Protein AF-A0A2V6Q834-F1 (afdb_monomer_lite)

pLDDT: mean 71.5, std 16.82, range [34.59, 91.31]

Sequence (91 aa):
MVTRFGLIFAVLLLAPTAASARNGNECSKLPASALRPRPCNPQAECLRLISKNVPEKERAARQRDCQNQPTSGTCYGPEAYNPQEECKKKR

Radius of gyration: 19.6 Å; chains: 1; bounding box: 29×50×52 Å

Structure (mmCIF, N/CA/C/O backbone):
data_AF-A0A2V6Q834-F1
#
_entry.id   AF-A0A2V6Q834-F1
#
loop_
_atom_site.group_PDB
_atom_site.id
_atom_site.type_symbol
_atom_site.label_atom_id
_atom_site.label_alt_id
_atom_site.label_comp_id
_atom_site.label_asym_id
_atom_site.label_entity_id
_atom_site.label_seq_id
_atom_site.pdbx_PDB_ins_code
_atom_site.Cartn_x
_atom_site.Cartn_y
_atom_site.Cartn_z
_atom_site.occupancy
_atom_site.B_iso_or_equiv
_atom_site.auth_seq_id
_atom_site.auth_comp_id
_atom_site.auth_asym_id
_atom_site.auth_atom_id
_atom_site.pdbx_PDB_model_num
ATOM 1 N N . MET A 1 1 ? -5.647 45.605 14.066 1.00 34.59 1 MET A N 1
ATOM 2 C CA . MET A 1 1 ? -6.425 44.914 13.014 1.00 34.59 1 MET A CA 1
ATOM 3 C C . MET A 1 1 ? -5.463 43.998 12.260 1.00 34.59 1 MET A C 1
ATOM 5 O O . MET A 1 1 ? -4.534 44.518 11.669 1.00 34.59 1 MET A O 1
ATOM 9 N N . VAL A 1 2 ? -5.369 42.701 12.598 1.00 37.91 2 VAL A N 1
ATOM 10 C CA . VAL A 1 2 ? -5.965 41.539 11.873 1.00 37.91 2 VAL A CA 1
ATOM 11 C C . VAL A 1 2 ? -5.875 41.711 10.337 1.00 37.91 2 VAL A C 1
ATOM 13 O O . VAL A 1 2 ? -6.396 42.691 9.835 1.00 37.91 2 VAL A O 1
ATOM 16 N N . THR A 1 3 ? -5.282 40.837 9.508 1.00 43.31 3 THR A N 1
ATOM 17 C CA . THR A 1 3 ? -5.157 39.372 9.609 1.00 43.31 3 THR A CA 1
ATOM 18 C C . THR A 1 3 ? -4.224 38.818 8.504 1.00 43.31 3 THR A C 1
ATOM 20 O O . THR A 1 3 ? -4.340 39.221 7.357 1.00 43.31 3 THR A O 1
ATOM 23 N N . ARG A 1 4 ? -3.409 37.815 8.869 1.00 50.69 4 ARG A N 1
ATOM 24 C CA . ARG A 1 4 ? -3.066 36.571 8.131 1.00 50.69 4 ARG A CA 1
ATOM 25 C C . ARG A 1 4 ? -2.253 36.589 6.823 1.00 50.69 4 ARG A C 1
ATOM 27 O O . ARG A 1 4 ? -2.766 36.780 5.730 1.00 50.69 4 ARG A O 1
ATOM 34 N N . PHE A 1 5 ? -1.010 36.117 6.985 1.00 55.19 5 PHE A N 1
ATOM 35 C CA . PHE A 1 5 ? -0.324 35.178 6.089 1.00 55.19 5 PHE A CA 1
ATOM 36 C C . PHE A 1 5 ? -1.298 34.171 5.451 1.00 55.19 5 PHE A C 1
ATOM 38 O O . PHE A 1 5 ? -1.971 33.424 6.164 1.00 55.19 5 PHE A O 1
ATOM 45 N N . GLY A 1 6 ? -1.330 34.124 4.119 1.00 44.16 6 GLY A N 1
ATOM 46 C CA . GLY A 1 6 ? -2.095 33.159 3.334 1.00 44.16 6 GLY A CA 1
ATOM 47 C C . GLY A 1 6 ? -1.211 32.500 2.282 1.00 44.16 6 GLY A C 1
ATOM 48 O O . GLY A 1 6 ? -1.157 32.946 1.143 1.00 44.16 6 GLY A O 1
ATOM 49 N N . LEU A 1 7 ? -0.509 31.441 2.690 1.00 53.34 7 LEU A N 1
ATOM 50 C CA . LEU A 1 7 ? 0.021 30.400 1.809 1.00 53.34 7 LEU A CA 1
ATOM 51 C C . LEU A 1 7 ? -1.124 29.869 0.936 1.00 53.34 7 LEU A C 1
ATOM 53 O O . LEU A 1 7 ? -2.031 29.228 1.463 1.00 53.34 7 LEU A O 1
ATOM 57 N N . ILE A 1 8 ? -1.078 30.083 -0.379 1.00 53.59 8 ILE A N 1
ATOM 58 C CA . ILE A 1 8 ? -1.901 29.310 -1.314 1.00 53.59 8 ILE A CA 1
ATOM 59 C C . ILE A 1 8 ? -0.970 28.405 -2.110 1.00 53.59 8 ILE A C 1
ATOM 61 O O . ILE A 1 8 ? -0.363 28.779 -3.110 1.00 53.59 8 ILE A O 1
ATOM 65 N N . PHE A 1 9 ? -0.853 27.195 -1.574 1.00 45.50 9 PHE A N 1
ATOM 66 C CA . PHE A 1 9 ? -0.395 25.985 -2.236 1.00 45.50 9 PHE A CA 1
ATOM 67 C C . PHE A 1 9 ? -1.216 25.774 -3.520 1.00 45.50 9 PHE A C 1
ATOM 69 O O . PHE A 1 9 ? -2.351 25.304 -3.472 1.00 45.50 9 PHE A O 1
ATOM 76 N N . ALA A 1 10 ? -0.655 26.114 -4.678 1.00 47.97 10 ALA A N 1
ATOM 77 C CA . ALA A 1 10 ? -1.196 25.690 -5.964 1.00 47.97 10 ALA A CA 1
ATOM 78 C C . ALA A 1 10 ? -0.661 24.283 -6.285 1.00 47.97 10 ALA A C 1
ATOM 80 O O . ALA A 1 10 ? 0.310 24.121 -7.017 1.00 47.97 10 ALA A O 1
ATOM 81 N N . VAL A 1 11 ? -1.273 23.257 -5.687 1.00 56.78 11 VAL A N 1
ATOM 82 C CA . VAL A 1 11 ? -1.085 21.848 -6.074 1.00 56.78 11 VAL A CA 1
ATOM 83 C C . VAL A 1 11 ? -2.347 21.394 -6.792 1.00 56.78 11 VAL A C 1
ATOM 85 O O . VAL A 1 11 ? -3.300 20.974 -6.153 1.00 56.78 11 VAL A O 1
ATOM 88 N N . LEU A 1 12 ? -2.353 21.518 -8.117 1.00 48.41 12 LEU A N 1
ATOM 89 C CA . LEU A 1 12 ? -3.353 21.015 -9.068 1.00 48.41 12 LEU A CA 1
ATOM 90 C C . LEU A 1 12 ? -2.600 21.003 -10.417 1.00 48.41 12 LEU A C 1
ATOM 92 O O . LEU A 1 12 ? -2.208 22.062 -10.884 1.00 48.41 12 LEU A O 1
ATOM 96 N N . LEU A 1 13 ? -2.246 19.896 -11.072 1.00 43.97 13 LEU A N 1
ATOM 97 C CA . LEU A 1 13 ? -2.951 18.638 -11.286 1.00 43.97 13 LEU A CA 1
ATOM 98 C C . LEU A 1 13 ? -1.927 17.526 -11.593 1.00 43.97 13 LEU A C 1
ATOM 100 O O . LEU A 1 13 ? -1.207 17.610 -12.587 1.00 43.97 13 LEU A O 1
ATOM 104 N N . LEU A 1 14 ? -1.899 16.447 -10.802 1.00 44.09 14 LEU A N 1
ATOM 105 C CA . LEU A 1 14 ? -1.352 15.175 -11.282 1.00 44.09 14 LEU A CA 1
ATOM 106 C C . LEU A 1 14 ? -2.381 14.556 -12.235 1.00 44.09 14 LEU A C 1
ATOM 108 O O . LEU A 1 14 ? -3.280 13.834 -11.811 1.00 44.09 14 LEU A O 1
ATOM 112 N N . ALA A 1 15 ? -2.257 14.857 -13.524 1.00 39.22 15 ALA A N 1
ATOM 113 C CA . ALA A 1 15 ? -2.901 14.076 -14.569 1.00 39.22 15 ALA A CA 1
ATOM 114 C C . ALA A 1 15 ? -2.101 12.772 -14.756 1.00 39.22 15 ALA A C 1
ATOM 116 O O . ALA A 1 15 ? -0.923 12.841 -15.116 1.00 39.22 15 ALA A O 1
ATOM 117 N N . PRO A 1 16 ? -2.684 11.578 -14.541 1.00 43.97 16 PRO A N 1
ATOM 118 C CA . PRO A 1 16 ? -2.041 10.342 -14.938 1.00 43.97 16 PRO A CA 1
ATOM 119 C C . PRO A 1 16 ? -2.271 10.191 -16.440 1.00 43.97 16 PRO A C 1
ATOM 121 O O . PRO A 1 16 ? -3.187 9.498 -16.876 1.00 43.97 16 PRO A O 1
ATOM 124 N N . THR A 1 17 ? -1.460 10.852 -17.262 1.00 41.22 17 THR A N 1
ATOM 125 C CA . THR A 1 17 ? -1.395 10.516 -18.686 1.00 41.22 17 THR A CA 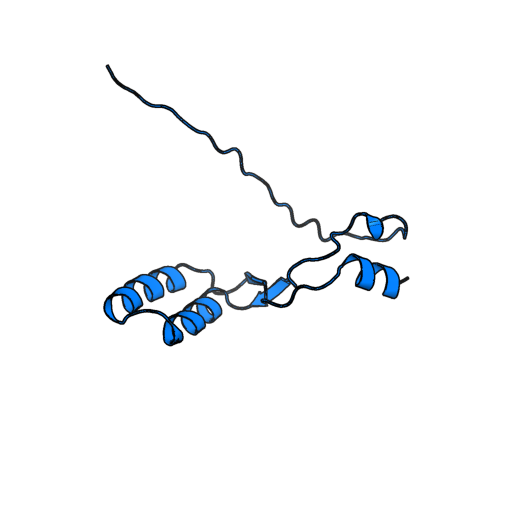1
ATOM 126 C C . THR A 1 17 ? -0.607 9.218 -18.838 1.00 41.22 17 THR A C 1
ATOM 128 O O . THR A 1 17 ? 0.529 9.172 -19.298 1.00 41.22 17 THR A O 1
ATOM 131 N N . ALA A 1 18 ? -1.243 8.114 -18.447 1.00 47.81 18 ALA A N 1
ATOM 132 C CA . ALA A 1 18 ? -0.907 6.788 -18.935 1.00 47.81 18 ALA A CA 1
ATOM 133 C C . ALA A 1 18 ? -1.328 6.712 -20.412 1.00 47.81 18 ALA A C 1
ATOM 135 O O . ALA A 1 18 ? -2.343 6.118 -20.758 1.00 47.81 18 ALA A O 1
ATOM 136 N N . ALA A 1 19 ? -0.581 7.383 -21.285 1.00 44.31 19 ALA A N 1
ATOM 137 C CA . ALA A 1 19 ? -0.818 7.363 -22.717 1.00 44.31 19 ALA A CA 1
ATOM 138 C C . ALA A 1 19 ? 0.519 7.266 -23.459 1.00 44.31 19 ALA A C 1
ATOM 140 O O . ALA A 1 19 ? 1.233 8.244 -23.637 1.00 44.31 19 ALA A O 1
ATOM 141 N N . SER A 1 20 ? 0.803 6.046 -23.920 1.00 42.44 20 SER A N 1
ATOM 142 C CA . SER A 1 20 ? 1.519 5.775 -25.170 1.00 42.44 20 SER A CA 1
ATOM 143 C C . SER A 1 20 ? 2.999 6.177 -25.255 1.00 42.44 20 SER A C 1
ATOM 145 O O . SER A 1 20 ? 3.376 7.018 -26.065 1.00 42.44 20 SER A O 1
ATOM 147 N N . ALA A 1 21 ? 3.883 5.460 -24.554 1.00 44.62 21 ALA A N 1
ATOM 148 C CA . ALA A 1 21 ? 5.296 5.406 -24.940 1.00 44.62 21 ALA A CA 1
ATOM 149 C C . ALA A 1 21 ? 5.452 4.505 -26.185 1.00 44.62 21 ALA A C 1
ATOM 151 O O . ALA A 1 21 ? 5.656 3.299 -26.071 1.00 44.62 21 ALA A O 1
ATOM 152 N N . ARG A 1 22 ? 5.285 5.083 -27.384 1.00 49.16 22 ARG A N 1
ATOM 153 C CA . ARG A 1 22 ? 5.361 4.372 -28.681 1.00 49.16 22 ARG A CA 1
ATOM 154 C C . ARG A 1 22 ? 6.616 4.713 -29.505 1.00 49.16 22 ARG A C 1
ATOM 156 O O . ARG A 1 22 ? 6.782 4.186 -30.595 1.00 49.16 22 ARG A O 1
ATOM 163 N N . ASN A 1 23 ? 7.532 5.532 -28.979 1.00 47.22 23 ASN A N 1
ATOM 164 C CA . ASN A 1 23 ? 8.796 5.883 -29.637 1.00 47.22 23 ASN A CA 1
ATOM 165 C C . ASN A 1 23 ? 9.970 5.573 -28.707 1.00 47.22 23 ASN A C 1
ATOM 167 O O . ASN A 1 23 ? 10.055 6.106 -27.609 1.00 47.22 23 ASN A O 1
ATOM 171 N N . GLY A 1 24 ? 10.914 4.725 -29.112 1.00 50.50 24 GLY A N 1
ATOM 172 C CA . GLY A 1 24 ? 11.948 4.240 -28.190 1.00 50.50 24 GLY A CA 1
ATOM 173 C C . GLY A 1 24 ? 13.086 5.212 -27.837 1.00 50.50 24 GLY A C 1
ATOM 174 O O . GLY A 1 24 ? 14.149 4.758 -27.432 1.00 50.50 24 GLY A O 1
ATOM 175 N N . ASN A 1 25 ? 12.862 6.524 -27.955 1.00 57.81 25 ASN A N 1
ATOM 176 C CA . ASN A 1 25 ? 13.627 7.561 -27.245 1.00 57.81 25 ASN A CA 1
ATOM 177 C C . ASN A 1 25 ? 12.890 8.057 -25.975 1.00 57.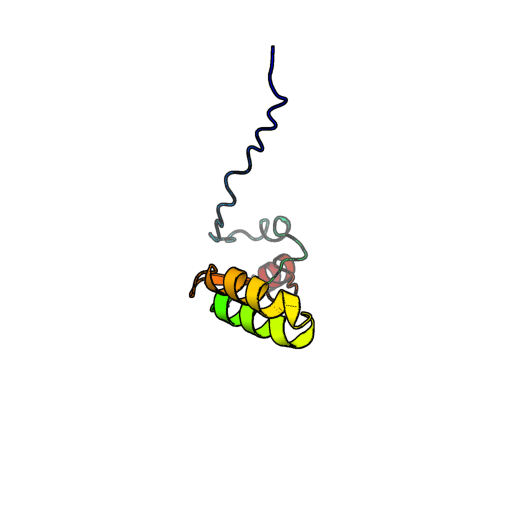81 25 ASN A C 1
ATOM 179 O O . ASN A 1 25 ? 13.411 8.846 -25.195 1.00 57.81 25 ASN A O 1
ATOM 183 N N . GLU A 1 26 ? 11.658 7.593 -25.753 1.00 66.12 26 GLU A N 1
ATOM 184 C CA . GLU A 1 26 ? 10.786 8.016 -24.651 1.00 66.12 26 GLU A CA 1
ATOM 185 C C . GLU A 1 26 ? 11.019 7.181 -23.383 1.00 66.12 26 GLU A C 1
ATOM 187 O O . GLU A 1 26 ? 10.714 7.637 -22.285 1.00 66.12 26 GLU A O 1
ATOM 192 N N . CYS A 1 27 ? 11.620 5.987 -23.500 1.00 70.56 27 CYS A N 1
ATOM 193 C CA . CYS A 1 27 ? 11.920 5.146 -22.338 1.00 70.56 27 CYS A CA 1
ATOM 194 C C . CYS A 1 27 ? 12.901 5.828 -21.371 1.00 70.56 27 CYS A C 1
ATOM 196 O O . CYS A 1 27 ? 12.750 5.685 -20.165 1.00 70.56 27 CYS A O 1
ATOM 198 N N . SER A 1 28 ? 13.860 6.615 -21.876 1.00 73.06 28 SER A N 1
ATOM 199 C CA . SER A 1 28 ? 14.814 7.373 -21.049 1.00 73.06 28 SER A CA 1
ATOM 200 C C . SER A 1 28 ? 14.170 8.538 -20.288 1.00 73.06 28 SER A C 1
ATOM 202 O O . SER A 1 28 ? 14.777 9.065 -19.361 1.00 73.06 28 SER A O 1
ATOM 204 N N . LYS A 1 29 ? 12.949 8.946 -20.667 1.00 77.62 29 LYS A N 1
ATOM 205 C CA . LYS A 1 29 ? 12.178 9.996 -19.981 1.00 77.62 29 LYS A CA 1
ATOM 206 C C . LYS A 1 29 ? 11.325 9.456 -18.832 1.00 77.62 29 LYS A C 1
ATOM 208 O O . LYS A 1 29 ? 10.804 10.241 -18.045 1.00 77.62 29 LYS A O 1
ATOM 213 N N . LEU A 1 30 ? 11.153 8.137 -18.738 1.00 75.25 30 LEU A N 1
ATOM 214 C CA . LEU A 1 30 ? 10.446 7.524 -17.619 1.00 75.25 30 LEU A CA 1
ATOM 215 C C . LEU A 1 30 ? 11.329 7.556 -16.362 1.00 75.25 30 LEU A C 1
ATOM 217 O O . LEU A 1 30 ? 12.550 7.529 -16.485 1.00 75.25 30 LEU A O 1
ATOM 221 N N . PRO A 1 31 ? 10.770 7.596 -15.145 1.00 75.75 31 PRO A N 1
ATOM 222 C CA . PRO A 1 31 ? 11.579 7.488 -13.936 1.00 75.75 31 PRO A CA 1
ATOM 223 C C . PRO A 1 31 ? 12.211 6.093 -13.830 1.00 75.75 31 PRO A C 1
ATOM 225 O O . PRO A 1 31 ? 11.581 5.090 -14.164 1.00 75.75 31 PRO A O 1
ATOM 228 N N . ALA A 1 32 ? 13.452 6.021 -13.342 1.00 72.19 32 ALA A N 1
ATOM 229 C CA . ALA A 1 32 ? 14.163 4.753 -13.128 1.00 72.19 32 ALA A CA 1
ATOM 230 C C . ALA A 1 32 ? 13.585 3.922 -11.963 1.00 72.19 32 ALA A C 1
ATOM 232 O O . ALA A 1 32 ? 13.848 2.727 -11.872 1.00 72.19 32 ALA A O 1
ATOM 233 N N . SER A 1 33 ? 12.763 4.539 -11.106 1.00 72.56 33 SER A N 1
ATOM 234 C CA . SER A 1 33 ? 12.041 3.880 -10.015 1.00 72.56 33 SER A CA 1
ATOM 235 C C . SER A 1 33 ? 10.666 4.521 -9.832 1.00 72.56 33 SER A C 1
ATOM 237 O O . SER A 1 33 ? 10.562 5.738 -9.690 1.00 72.56 33 SER A O 1
ATOM 239 N N . ALA A 1 34 ? 9.611 3.710 -9.808 1.00 75.62 34 ALA A N 1
ATOM 240 C CA . ALA A 1 34 ? 8.245 4.132 -9.502 1.00 75.62 34 ALA A CA 1
ATOM 241 C C . ALA A 1 34 ? 7.519 3.045 -8.703 1.00 75.62 34 ALA A C 1
ATOM 243 O O . ALA A 1 34 ? 7.861 1.873 -8.808 1.00 75.62 34 ALA A O 1
ATOM 244 N N . LEU A 1 35 ? 6.498 3.401 -7.924 1.00 76.69 35 LEU A N 1
ATOM 245 C CA . LEU A 1 35 ? 5.658 2.410 -7.242 1.00 76.69 35 LEU A CA 1
ATOM 246 C C . LEU A 1 35 ? 4.626 1.857 -8.221 1.00 76.69 35 LEU A C 1
ATOM 248 O O . LEU A 1 35 ? 4.018 2.620 -8.976 1.00 76.69 35 LEU A O 1
ATOM 252 N N . ARG A 1 36 ? 4.421 0.536 -8.227 1.00 74.62 36 ARG A N 1
ATOM 253 C CA . ARG A 1 36 ? 3.494 -0.087 -9.178 1.00 74.62 36 ARG A CA 1
ATOM 254 C C . ARG A 1 36 ? 2.044 0.203 -8.765 1.00 74.62 36 ARG A C 1
ATOM 256 O O . ARG A 1 36 ? 1.640 -0.239 -7.684 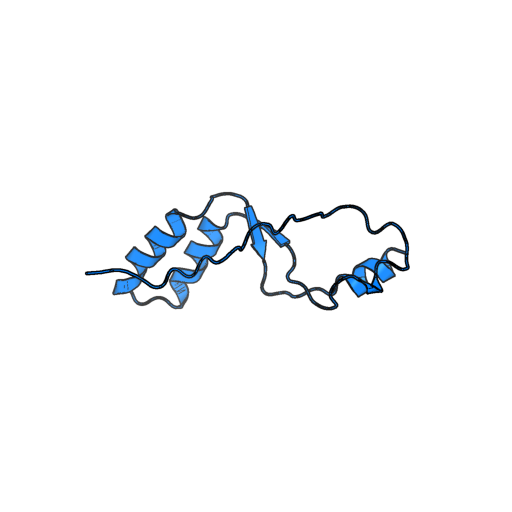1.00 74.62 36 ARG A O 1
ATOM 263 N N . PRO A 1 37 ? 1.255 0.917 -9.592 1.00 79.81 37 PRO A N 1
ATOM 264 C CA . PRO A 1 37 ? -0.160 1.098 -9.317 1.00 79.81 37 PRO A CA 1
ATOM 265 C C . PRO A 1 37 ? -0.877 -0.239 -9.504 1.00 79.81 37 PRO A C 1
ATOM 267 O O . PRO A 1 37 ? -0.682 -0.920 -10.512 1.00 79.81 37 PRO A O 1
ATOM 270 N N . ARG A 1 38 ? -1.722 -0.614 -8.545 1.00 80.81 38 ARG A N 1
ATOM 271 C CA . ARG A 1 38 ? -2.581 -1.795 -8.648 1.00 80.81 38 ARG A CA 1
ATOM 272 C C . ARG A 1 38 ? -4.022 -1.449 -8.277 1.00 80.81 38 ARG A C 1
ATOM 274 O O . ARG A 1 38 ? -4.214 -0.685 -7.327 1.00 80.81 38 ARG A O 1
ATOM 281 N N . PRO A 1 39 ? -5.025 -2.008 -8.978 1.00 83.94 39 PRO A N 1
ATOM 282 C CA . PRO A 1 39 ? -6.407 -1.873 -8.550 1.00 83.94 39 PRO A CA 1
ATOM 283 C C . PRO A 1 39 ? -6.552 -2.518 -7.173 1.00 83.94 39 PRO A C 1
ATOM 285 O O . PRO A 1 39 ? -6.111 -3.647 -6.946 1.00 83.94 39 PRO A O 1
ATOM 288 N N . CYS A 1 40 ? -7.121 -1.780 -6.233 1.00 85.00 40 CYS A N 1
ATOM 289 C CA . CYS A 1 40 ? -7.312 -2.240 -4.868 1.00 85.00 40 CYS A CA 1
ATOM 290 C C . CYS A 1 40 ? -8.560 -1.598 -4.257 1.00 85.00 40 C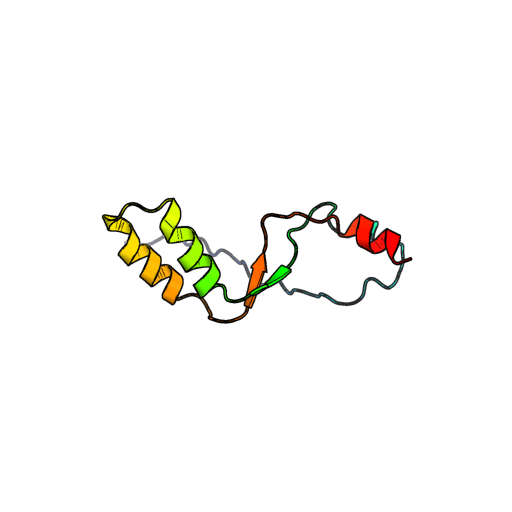YS A C 1
ATOM 292 O O . CYS A 1 40 ? -9.173 -0.700 -4.838 1.00 85.00 40 CYS A O 1
ATOM 294 N N . ASN A 1 41 ? -8.881 -2.028 -3.040 1.00 91.31 41 ASN A N 1
ATOM 295 C CA . ASN A 1 41 ? -9.766 -1.313 -2.135 1.00 91.31 41 ASN A CA 1
ATOM 296 C C . ASN A 1 41 ? -8.896 -0.564 -1.098 1.00 91.31 41 ASN A C 1
ATOM 298 O O . ASN A 1 41 ? -8.403 -1.207 -0.163 1.00 91.31 41 ASN A O 1
ATOM 302 N N . PRO A 1 42 ? -8.669 0.760 -1.258 1.00 88.50 42 PRO A N 1
ATOM 303 C CA . PRO A 1 42 ? -7.852 1.551 -0.335 1.00 88.50 42 PRO A CA 1
ATOM 304 C C . PRO A 1 42 ? -8.334 1.487 1.114 1.00 88.50 42 PRO A C 1
ATOM 306 O O . PRO A 1 42 ? -7.517 1.364 2.026 1.00 88.50 42 PRO A O 1
ATOM 309 N N . GLN A 1 43 ? -9.651 1.495 1.335 1.00 90.50 43 GLN A N 1
ATOM 310 C CA . GLN A 1 43 ? -10.237 1.329 2.664 1.00 90.50 43 GLN A CA 1
ATOM 311 C C . GLN A 1 43 ? -9.842 -0.011 3.301 1.00 90.50 43 GLN A C 1
ATOM 313 O O . GLN A 1 43 ? -9.405 -0.040 4.453 1.00 90.50 43 GLN A O 1
ATOM 318 N N . ALA A 1 44 ? -9.944 -1.120 2.567 1.00 88.69 44 ALA A N 1
ATOM 319 C CA . ALA A 1 44 ? -9.571 -2.440 3.079 1.00 88.69 44 ALA A CA 1
ATOM 320 C C . ALA A 1 44 ? -8.058 -2.558 3.342 1.00 88.69 44 ALA A C 1
ATOM 322 O O . ALA A 1 44 ? -7.653 -3.103 4.370 1.00 88.69 44 ALA A O 1
ATOM 323 N N . GLU A 1 45 ? -7.223 -2.012 2.452 1.00 86.12 45 GLU A N 1
ATOM 324 C CA . GLU A 1 45 ? -5.761 -1.980 2.614 1.00 86.12 45 GLU A CA 1
ATOM 325 C C . GLU A 1 45 ? -5.373 -1.170 3.868 1.00 86.12 45 GLU A C 1
ATOM 327 O O . GLU A 1 45 ? -4.564 -1.623 4.679 1.00 86.12 45 GLU A O 1
ATOM 332 N N . CYS A 1 46 ? -6.024 -0.023 4.086 1.00 86.75 46 CYS A N 1
ATOM 333 C CA . CYS A 1 46 ? -5.848 0.831 5.261 1.00 86.75 46 CYS A CA 1
ATOM 334 C C . CYS A 1 46 ? -6.244 0.108 6.560 1.00 86.75 46 CYS A C 1
ATOM 336 O O . CYS A 1 46 ? -5.453 0.041 7.505 1.00 86.75 46 CYS A O 1
ATOM 338 N N . LEU A 1 47 ? -7.426 -0.520 6.594 1.00 88.31 47 LEU A N 1
ATOM 339 C CA . LEU A 1 47 ? -7.894 -1.285 7.757 1.00 88.31 47 LEU A CA 1
ATOM 340 C C . LEU A 1 47 ? -6.962 -2.460 8.093 1.00 88.31 47 LEU A C 1
ATOM 342 O O . LEU A 1 47 ? -6.723 -2.737 9.270 1.00 88.31 47 LEU A O 1
ATOM 346 N N . ARG A 1 48 ? -6.381 -3.115 7.078 1.00 85.19 48 ARG A N 1
ATOM 347 C CA . ARG A 1 48 ? -5.416 -4.212 7.256 1.00 85.19 48 ARG A CA 1
ATOM 348 C C . ARG A 1 48 ? -4.132 -3.765 7.963 1.00 85.19 48 ARG A C 1
ATOM 350 O O . ARG A 1 48 ? -3.515 -4.569 8.656 1.00 85.19 48 ARG A O 1
ATOM 357 N N . LEU A 1 49 ? -3.721 -2.507 7.794 1.00 81.00 49 LEU A N 1
ATOM 358 C CA . LEU A 1 49 ? -2.483 -1.965 8.369 1.00 81.00 49 LEU A CA 1
ATOM 359 C C . LEU A 1 49 ? -2.641 -1.512 9.828 1.00 81.00 49 LEU A C 1
ATOM 361 O O . LEU A 1 49 ? -1.662 -1.507 10.576 1.00 81.00 49 LEU A O 1
ATOM 365 N N . ILE A 1 50 ? -3.864 -1.186 10.258 1.00 82.88 50 ILE A N 1
ATOM 366 C CA . ILE A 1 50 ? -4.145 -0.709 11.621 1.00 82.88 50 ILE A CA 1
ATOM 367 C C . ILE A 1 50 ? -3.875 -1.788 12.675 1.00 82.88 50 ILE A C 1
ATOM 369 O O . ILE A 1 50 ? -3.412 -1.481 13.772 1.00 82.88 50 ILE A O 1
ATOM 373 N N . SER A 1 51 ? -4.140 -3.056 12.358 1.00 69.38 51 SER A N 1
ATOM 374 C CA . SER A 1 51 ? -4.103 -4.147 13.340 1.00 69.38 51 SER A CA 1
ATOM 375 C C . SER A 1 51 ? -2.706 -4.484 13.864 1.00 69.38 51 SER A C 1
ATOM 377 O O . SER A 1 51 ? -2.604 -5.073 14.936 1.00 69.38 51 SER A O 1
ATOM 379 N N . LYS A 1 52 ? -1.634 -4.114 13.147 1.00 67.38 52 LYS A N 1
ATOM 380 C CA . LYS A 1 52 ? -0.263 -4.496 13.521 1.00 67.38 52 LYS A CA 1
ATOM 381 C C . LYS A 1 52 ? 0.486 -3.473 14.374 1.00 67.38 52 LYS A C 1
ATOM 383 O O . LYS A 1 52 ? 1.375 -3.884 15.106 1.00 67.38 52 LYS A O 1
ATOM 388 N N . ASN A 1 53 ? 0.167 -2.179 14.282 1.00 69.38 53 ASN A N 1
ATOM 389 C CA . ASN A 1 53 ? 1.034 -1.122 14.833 1.00 69.38 53 ASN A CA 1
ATOM 390 C C . ASN A 1 53 ? 0.295 0.017 15.554 1.00 69.38 53 ASN A C 1
ATOM 392 O O . ASN A 1 53 ? 0.937 0.978 15.972 1.00 69.38 53 ASN A O 1
ATOM 396 N N . VAL A 1 54 ? -1.036 -0.039 15.680 1.00 80.38 54 VAL A N 1
ATOM 397 C CA . VAL A 1 54 ? -1.811 1.073 16.253 1.00 80.38 54 VAL A CA 1
ATOM 398 C C . VAL A 1 54 ? -2.234 0.746 17.688 1.00 80.38 54 VAL A C 1
ATOM 400 O O . VAL A 1 54 ? -2.894 -0.275 17.902 1.00 80.38 54 VAL A O 1
ATOM 403 N N . PRO A 1 55 ? -1.904 1.599 18.677 1.00 85.81 55 PRO A N 1
ATOM 404 C CA . PRO A 1 55 ? -2.335 1.395 20.054 1.00 85.81 55 PRO A CA 1
ATOM 405 C C . PRO A 1 55 ? -3.863 1.429 20.149 1.00 85.81 55 PRO A C 1
ATOM 407 O O . PRO A 1 55 ? -4.531 2.189 19.448 1.00 85.81 55 PRO A O 1
ATOM 410 N N . GLU A 1 56 ? -4.427 0.619 21.046 1.00 80.44 56 GLU A N 1
ATOM 411 C CA . GLU A 1 56 ? -5.875 0.391 21.144 1.00 80.44 56 GLU A CA 1
ATOM 412 C C . GLU A 1 56 ? -6.699 1.688 21.221 1.00 80.44 56 GLU A C 1
ATOM 414 O O . GLU A 1 56 ? -7.713 1.819 20.533 1.00 80.44 56 GLU A O 1
ATOM 419 N N . LYS A 1 57 ? -6.201 2.675 21.974 1.00 84.94 57 LYS A N 1
ATOM 420 C CA . LYS A 1 57 ? -6.809 4.004 22.138 1.00 84.94 57 LYS A CA 1
ATOM 421 C C . LYS A 1 57 ? -6.904 4.822 20.840 1.00 84.94 57 LYS A C 1
ATOM 423 O O . LYS A 1 57 ? -7.792 5.655 20.708 1.00 84.94 57 LYS A O 1
ATOM 428 N N . GLU A 1 58 ? -6.018 4.584 19.873 1.00 84.31 58 GLU A N 1
ATOM 429 C CA . GLU A 1 58 ? -6.001 5.275 18.572 1.00 84.31 58 GLU A CA 1
ATOM 430 C C . GLU A 1 58 ? -6.650 4.446 17.461 1.00 84.31 58 GLU A C 1
ATOM 432 O O . GLU A 1 58 ? -7.004 4.968 16.405 1.00 84.31 58 GLU A O 1
ATOM 437 N N . ARG A 1 59 ? -6.857 3.151 17.704 1.00 86.00 59 ARG A N 1
ATOM 438 C CA . ARG A 1 59 ? -7.373 2.193 16.726 1.00 86.00 59 ARG A CA 1
ATOM 439 C C . ARG A 1 59 ? -8.744 2.598 16.186 1.00 86.00 59 ARG A C 1
ATOM 441 O O . ARG A 1 59 ? -8.949 2.551 14.979 1.00 86.00 59 ARG A O 1
ATOM 448 N N . ALA A 1 60 ? -9.645 3.066 17.052 1.00 86.88 60 ALA A N 1
ATOM 449 C CA . ALA A 1 60 ? -10.974 3.530 16.650 1.00 86.88 60 ALA A CA 1
ATOM 450 C C . ALA A 1 60 ? -10.922 4.811 15.797 1.00 86.88 60 ALA A C 1
ATOM 452 O O . ALA A 1 60 ? -11.670 4.945 14.831 1.00 86.88 60 ALA A O 1
ATOM 453 N N . ALA A 1 61 ? -10.022 5.746 16.123 1.00 87.94 61 ALA A N 1
ATOM 454 C CA . ALA A 1 61 ? -9.825 6.954 15.326 1.00 87.94 61 ALA A CA 1
ATOM 455 C C . ALA A 1 61 ? -9.285 6.600 13.934 1.00 87.94 61 ALA A C 1
ATOM 457 O O . ALA A 1 61 ? -9.896 6.959 12.933 1.00 87.94 61 ALA A O 1
ATOM 458 N N . ARG A 1 62 ? -8.239 5.768 13.877 1.00 88.00 62 ARG A N 1
ATOM 459 C CA . ARG A 1 62 ? -7.653 5.300 12.616 1.00 88.00 62 ARG A CA 1
ATOM 460 C C . ARG A 1 62 ? -8.630 4.476 11.782 1.00 88.00 62 ARG A C 1
ATOM 462 O O . ARG A 1 62 ? -8.643 4.603 10.564 1.00 88.00 62 ARG A O 1
ATOM 469 N N . GLN A 1 63 ? -9.475 3.658 12.409 1.00 89.56 63 GLN A N 1
ATOM 470 C CA . GLN A 1 63 ? -10.524 2.925 11.696 1.00 89.56 63 GLN A CA 1
ATOM 471 C C . GLN A 1 63 ? -11.509 3.878 11.019 1.00 89.56 63 GLN A C 1
ATOM 473 O O . GLN A 1 63 ? -11.870 3.633 9.872 1.00 89.56 63 GLN A O 1
ATOM 478 N N . ARG A 1 64 ? -11.901 4.972 11.686 1.00 90.31 64 ARG A N 1
ATOM 479 C CA . ARG A 1 64 ? -12.741 6.011 11.072 1.00 90.31 64 ARG A CA 1
ATOM 480 C C . ARG A 1 64 ? -12.031 6.706 9.913 1.00 90.31 64 ARG A C 1
ATOM 482 O O . ARG A 1 64 ? -12.637 6.857 8.860 1.00 90.31 64 ARG A O 1
ATOM 489 N N . ASP A 1 65 ? -10.749 7.042 10.058 1.00 89.50 65 ASP A N 1
ATOM 490 C CA . ASP A 1 65 ? -9.953 7.593 8.951 1.00 89.50 65 ASP A CA 1
ATOM 491 C C . ASP A 1 65 ? -9.914 6.645 7.742 1.00 89.50 65 ASP A C 1
ATOM 493 O O . ASP A 1 65 ? -10.091 7.081 6.604 1.00 89.50 65 ASP A O 1
ATOM 497 N N . CYS A 1 66 ? -9.748 5.338 7.972 1.00 89.75 66 CYS A N 1
ATOM 498 C CA . CYS A 1 66 ? -9.795 4.351 6.895 1.00 89.75 66 CYS A CA 1
ATOM 499 C C . CYS A 1 66 ? -11.192 4.196 6.289 1.00 89.75 66 CYS A C 1
ATOM 501 O O . CYS A 1 66 ? -11.292 3.958 5.092 1.00 89.75 66 CYS A O 1
ATOM 503 N N . GLN A 1 67 ? -12.268 4.325 7.070 1.00 90.38 67 GLN A N 1
ATOM 504 C CA . GLN A 1 67 ? -13.638 4.277 6.541 1.00 90.38 67 GLN A CA 1
ATOM 505 C C . GLN A 1 67 ? -13.964 5.452 5.612 1.00 90.38 67 GLN A C 1
ATOM 507 O O . GLN A 1 67 ? -14.829 5.313 4.756 1.00 90.38 67 GLN A O 1
ATOM 512 N N . ASN A 1 68 ? -13.246 6.571 5.739 1.00 90.06 68 ASN A N 1
ATOM 513 C CA . ASN A 1 68 ? -13.358 7.708 4.825 1.00 90.06 68 ASN A CA 1
ATOM 514 C C . ASN A 1 68 ? -12.590 7.505 3.507 1.00 90.06 68 ASN A C 1
ATOM 516 O O . ASN A 1 68 ? -12.666 8.351 2.616 1.00 90.06 68 ASN A O 1
ATOM 520 N N . GLN A 1 69 ? -11.822 6.419 3.374 1.00 87.88 69 GLN A N 1
ATOM 521 C CA . GLN A 1 69 ? -11.162 6.078 2.119 1.00 87.88 69 GLN A CA 1
ATOM 522 C C . GLN A 1 69 ? -12.160 5.460 1.135 1.00 87.88 69 GLN A C 1
ATOM 524 O O . GLN A 1 69 ? -13.119 4.805 1.544 1.00 87.88 69 GLN A O 1
ATOM 529 N N . PRO A 1 70 ? -11.928 5.613 -0.176 1.00 87.56 70 PRO A N 1
ATOM 530 C CA . PRO A 1 70 ? -12.767 4.967 -1.169 1.00 87.56 70 PRO A CA 1
ATOM 531 C C . PRO A 1 70 ? -12.629 3.437 -1.110 1.00 87.56 70 PRO A C 1
ATOM 533 O O . PRO A 1 70 ? -11.561 2.890 -0.821 1.00 87.56 70 PRO A O 1
ATOM 536 N N . THR A 1 71 ? -13.715 2.740 -1.448 1.00 89.25 71 THR A N 1
ATOM 537 C CA . THR A 1 71 ? -13.777 1.270 -1.544 1.00 89.25 71 THR A CA 1
ATOM 538 C C . THR A 1 71 ? -13.180 0.723 -2.842 1.00 89.25 71 THR A C 1
ATOM 540 O O . THR A 1 71 ? -13.003 -0.486 -2.987 1.00 89.25 71 THR A O 1
ATOM 543 N N . SER A 1 72 ? -12.861 1.598 -3.796 1.00 89.25 72 SER A N 1
ATOM 544 C CA . SER A 1 72 ? -12.228 1.258 -5.068 1.00 89.25 72 SER A CA 1
ATOM 545 C C . SER A 1 72 ? -11.244 2.351 -5.472 1.00 89.25 72 SER A C 1
ATOM 547 O O . SER A 1 72 ? -11.489 3.538 -5.261 1.00 89.25 72 SER A O 1
ATOM 549 N N . GLY A 1 73 ? -10.101 1.953 -6.017 1.00 85.38 73 GLY A N 1
ATOM 550 C CA . GLY A 1 73 ? -9.084 2.889 -6.467 1.00 85.38 73 GLY A CA 1
ATOM 551 C C . GLY A 1 73 ? -7.771 2.196 -6.788 1.00 85.38 73 GLY A C 1
ATOM 552 O O . GLY A 1 73 ? -7.723 0.997 -7.067 1.00 85.38 73 GLY A O 1
ATOM 553 N N . THR A 1 74 ? -6.698 2.973 -6.723 1.00 85.00 74 THR A N 1
ATOM 554 C CA . THR A 1 74 ? -5.345 2.505 -7.008 1.00 85.00 74 THR A CA 1
ATOM 555 C C . THR A 1 74 ? -4.521 2.541 -5.731 1.00 85.00 74 THR A C 1
ATOM 557 O O . THR A 1 74 ? -4.370 3.599 -5.124 1.00 85.00 74 THR A O 1
ATOM 560 N N . CYS A 1 75 ? -3.958 1.401 -5.343 1.00 81.75 75 CYS A N 1
ATOM 561 C CA . CYS A 1 75 ? -2.959 1.325 -4.283 1.00 81.75 75 CYS A CA 1
ATOM 562 C C . CYS A 1 75 ? -1.578 1.294 -4.915 1.00 81.75 75 CYS A C 1
ATOM 564 O O . CYS A 1 75 ? -1.380 0.732 -5.994 1.00 81.75 75 CYS A O 1
ATOM 566 N N . TYR A 1 76 ? -0.614 1.848 -4.199 1.00 78.19 76 TYR A N 1
ATOM 567 C CA . TYR A 1 76 ? 0.791 1.736 -4.539 1.00 78.19 76 TYR A CA 1
ATOM 568 C C . TYR A 1 76 ? 1.404 0.731 -3.572 1.00 78.19 76 TYR A C 1
ATOM 570 O O . TYR A 1 76 ? 1.434 0.960 -2.364 1.00 78.19 76 TYR A O 1
ATOM 578 N N . GLY A 1 77 ? 1.803 -0.430 -4.095 1.00 69.25 77 GLY A N 1
ATOM 579 C CA . GLY A 1 77 ? 2.522 -1.421 -3.297 1.00 69.25 77 GLY A CA 1
ATOM 580 C C . GLY A 1 77 ? 3.906 -0.900 -2.890 1.00 69.25 77 GLY A C 1
ATOM 581 O O . GLY A 1 77 ? 4.398 0.037 -3.515 1.00 69.25 77 GLY A O 1
ATOM 582 N N . PRO A 1 78 ? 4.565 -1.507 -1.887 1.0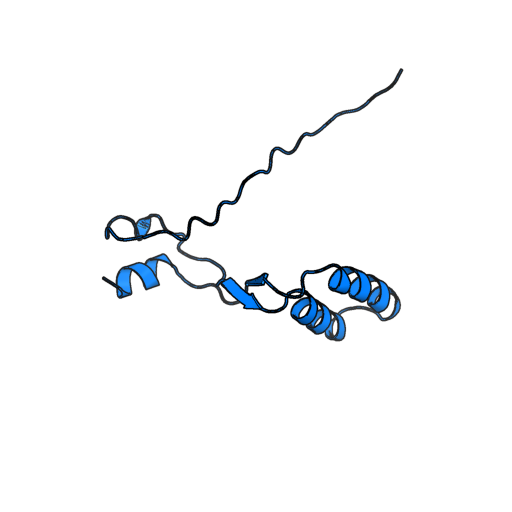0 66.44 78 PRO A N 1
ATOM 583 C CA . PRO A 1 78 ? 5.930 -1.138 -1.495 1.00 66.44 78 PRO A CA 1
ATOM 584 C C . PRO A 1 78 ? 6.968 -1.487 -2.572 1.00 66.44 78 PRO A C 1
ATOM 586 O O . PRO A 1 78 ? 8.104 -1.023 -2.524 1.00 66.44 78 PRO A O 1
ATOM 589 N N . GLU A 1 79 ? 6.588 -2.325 -3.534 1.00 66.75 79 GLU A N 1
ATOM 590 C CA . GLU A 1 79 ? 7.449 -2.756 -4.622 1.00 66.75 79 GLU A CA 1
ATOM 591 C C . GLU A 1 79 ? 7.612 -1.628 -5.644 1.00 66.75 79 GLU A C 1
ATOM 593 O O . GLU A 1 79 ? 6.701 -1.292 -6.413 1.00 66.75 79 GLU A O 1
ATOM 598 N N . ALA A 1 80 ? 8.808 -1.044 -5.643 1.00 73.44 80 ALA A N 1
ATOM 599 C CA . ALA A 1 80 ? 9.256 -0.191 -6.724 1.00 73.44 80 ALA A CA 1
ATOM 600 C C . ALA A 1 80 ? 9.553 -1.050 -7.963 1.00 73.44 80 ALA A C 1
ATOM 602 O O . ALA A 1 80 ? 10.196 -2.094 -7.875 1.00 73.44 80 ALA A O 1
ATOM 603 N N . TYR A 1 81 ? 9.097 -0.599 -9.125 1.00 78.81 81 TYR A N 1
ATOM 604 C CA . TYR A 1 81 ? 9.482 -1.139 -10.423 1.00 78.81 81 TYR A CA 1
ATOM 605 C C . TYR A 1 81 ? 10.300 -0.097 -11.187 1.00 78.81 81 TYR A C 1
ATOM 607 O O . TYR A 1 81 ? 10.264 1.090 -10.857 1.00 78.81 81 TYR A O 1
ATOM 615 N N . ASN A 1 82 ? 11.028 -0.541 -12.213 1.00 83.38 82 ASN A N 1
ATOM 616 C CA . ASN A 1 82 ? 11.766 0.337 -13.114 1.00 83.38 82 ASN A CA 1
ATOM 617 C C . ASN A 1 82 ? 11.009 0.466 -14.451 1.00 83.38 82 ASN A C 1
ATOM 619 O O . ASN A 1 82 ? 11.137 -0.408 -15.316 1.00 83.38 82 ASN A O 1
ATOM 623 N N . PRO A 1 83 ? 10.199 1.527 -14.632 1.00 79.19 83 PRO A N 1
ATOM 624 C CA . PRO A 1 83 ? 9.470 1.742 -15.874 1.00 79.19 83 PRO A CA 1
ATOM 625 C C . PRO A 1 83 ? 10.376 1.884 -17.102 1.00 79.19 83 PRO A C 1
ATOM 627 O O . PRO A 1 83 ? 9.959 1.493 -18.192 1.00 79.19 83 PRO A O 1
ATOM 630 N N . GLN A 1 84 ? 11.602 2.405 -16.955 1.00 82.00 84 GLN A N 1
ATOM 631 C CA . GLN A 1 84 ? 12.544 2.496 -18.076 1.00 82.00 84 GLN A CA 1
ATOM 632 C C . GLN A 1 84 ? 12.929 1.103 -18.583 1.00 82.00 84 GLN A C 1
ATOM 634 O O . GLN A 1 84 ? 12.912 0.859 -19.788 1.00 82.00 84 GLN A O 1
ATOM 639 N N . GLU A 1 85 ? 13.247 0.184 -17.671 1.00 82.81 85 GLU A N 1
ATOM 640 C CA . GLU A 1 85 ? 13.645 -1.186 -18.0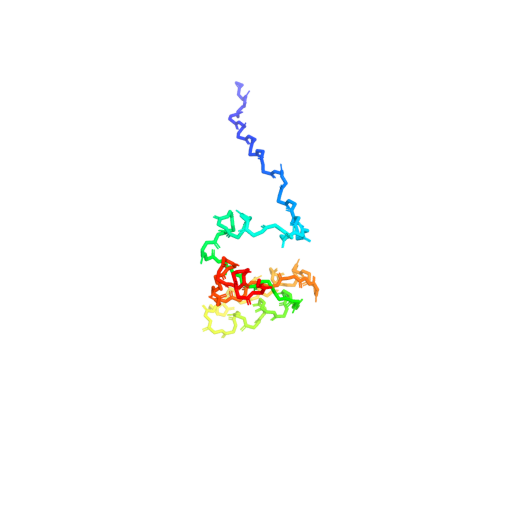10 1.00 82.81 85 GLU A CA 1
ATOM 641 C C . GLU A 1 85 ? 12.490 -1.980 -18.627 1.00 82.81 85 GLU A C 1
ATOM 643 O O . GLU A 1 85 ? 12.677 -2.657 -19.635 1.00 82.81 85 GLU A O 1
ATOM 648 N N . GLU A 1 86 ? 11.273 -1.848 -18.092 1.00 80.00 86 GLU A N 1
ATOM 649 C CA . GLU A 1 86 ? 10.073 -2.459 -18.686 1.00 80.00 86 GLU A CA 1
ATOM 650 C C . GLU A 1 86 ? 9.794 -1.908 -20.097 1.00 80.00 86 GLU A C 1
ATOM 652 O O . GLU A 1 86 ? 9.417 -2.661 -20.994 1.00 80.00 86 GLU A O 1
ATOM 657 N N . CYS A 1 87 ? 10.007 -0.605 -20.316 1.00 80.81 87 CYS A N 1
ATOM 658 C CA . CYS A 1 87 ? 9.849 0.037 -21.623 1.00 80.81 87 CYS A CA 1
ATOM 659 C C . CYS A 1 87 ? 10.885 -0.468 -22.637 1.00 80.81 87 CYS A C 1
ATOM 661 O O . CYS A 1 87 ? 10.524 -0.792 -23.767 1.00 80.81 87 CYS A O 1
ATOM 663 N N . LYS A 1 88 ? 12.156 -0.602 -22.229 1.00 80.88 88 LYS A N 1
ATOM 664 C CA . LYS A 1 88 ? 13.221 -1.160 -23.078 1.00 80.88 88 LYS A CA 1
ATOM 665 C C . LYS A 1 88 ? 12.966 -2.624 -23.445 1.00 80.88 88 LYS A C 1
ATOM 667 O O . LYS A 1 88 ? 13.214 -2.993 -24.583 1.00 80.88 88 LYS A O 1
ATOM 672 N N . LYS A 1 89 ? 12.460 -3.442 -22.512 1.00 80.12 89 LYS A N 1
ATOM 673 C CA . LYS A 1 89 ? 12.164 -4.872 -22.740 1.00 80.12 89 LYS A CA 1
ATOM 674 C C . LYS A 1 89 ? 11.023 -5.130 -23.726 1.00 80.12 89 LYS A C 1
ATOM 676 O O . LYS A 1 89 ? 10.964 -6.208 -24.300 1.00 80.12 89 LYS A O 1
ATOM 681 N N . LYS A 1 90 ? 10.087 -4.187 -23.877 1.00 70.88 90 LYS A N 1
ATOM 682 C CA . LYS A 1 90 ? 8.932 -4.307 -24.788 1.00 70.88 90 LYS A CA 1
ATOM 683 C C . LYS A 1 90 ? 9.211 -3.801 -26.208 1.00 70.88 90 LYS A C 1
ATOM 685 O O . LYS A 1 90 ? 8.274 -3.708 -27.000 1.00 70.88 90 LYS A O 1
ATOM 690 N N . ARG A 1 91 ? 10.453 -3.421 -26.496 1.00 60.06 91 ARG A N 1
ATOM 691 C CA . ARG A 1 91 ? 10.902 -2.937 -27.799 1.00 60.06 91 ARG A CA 1
ATOM 692 C C . ARG A 1 91 ? 11.525 -4.073 -28.598 1.00 60.06 91 ARG A C 1
ATOM 694 O O . ARG A 1 91 ? 11.340 -4.044 -29.831 1.00 60.06 91 ARG A O 1
#

Foldseek 3Di:
DDDDDDDDPPDDDPDPPPDDPPDLVCLVVFDQKDFDKDKFQQLVVQLVVLVPDPPPVCSVVSNVVSVPGGRIDIDGDPDIDGSSVVSVVVD

Secondary structure (DSSP, 8-state):
----------------------STTSGGGS-S-EEEEEEE-HHHHHHHHHHHH--HHHHHHHHHHHHTS-SSEEEEEEEEE-HHHHHHHT-